Protein AF-A0AAT9J0W6-F1 (afdb_monomer)

Nearest PDB structures (foldseek):
  2m02-assembly1_A  TM=3.033E-01  e=2.982E+00  Rattus norvegicus

pLDDT: mean 83.41, std 13.96, range [40.72, 94.56]

Solvent-accessible surface area (backbone atoms only — not comparable to full-atom values): 5018 Å² total; per-residue (Å²): 135,86,53,72,64,51,72,52,34,34,30,28,40,73,92,36,95,65,72,33,57,30,41,65,37,86,92,43,83,69,34,32,35,41,84,89,35,54,18,31,51,59,53,43,56,60,46,92,88,52,92,57,77,54,64,72,43,76,46,53,75,66,60,33,48,77,71,72,44,76,81,66,76,72,72,78,75,78,81,83,127

Secondary structure (DSSP, 8-state):
------TT-EEEETTEEEEEEEEE-SS-TT-EEETTEEE-TTSSBSSTT--PPPEEEEEPHHHHHHTT---S---------

Mean predicted aligned error: 6.82 Å

Structure (mmCIF, N/CA/C/O backbone):
data_AF-A0AAT9J0W6-F1
#
_entry.id   AF-A0AAT9J0W6-F1
#
loop_
_atom_site.group_PDB
_atom_site.id
_atom_site.type_symbol
_atom_site.label_atom_id
_atom_site.label_alt_id
_atom_site.label_comp_id
_atom_site.label_asym_id
_atom_site.label_entity_id
_atom_site.label_seq_id
_atom_site.pdbx_PDB_ins_code
_atom_site.Cartn_x
_atom_site.Cartn_y
_atom_site.Cartn_z
_atom_site.occupancy
_atom_site.B_iso_or_equiv
_atom_site.auth_seq_id
_atom_site.auth_comp_id
_atom_site.auth_asym_id
_atom_site.auth_atom_id
_atom_site.pdbx_PDB_model_num
ATOM 1 N N . MET A 1 1 ? -16.654 -0.069 -7.541 1.00 53.34 1 MET A N 1
ATOM 2 C CA . MET A 1 1 ? -15.962 1.052 -6.869 1.00 53.34 1 MET A CA 1
ATOM 3 C C . MET A 1 1 ? -14.623 1.234 -7.557 1.00 53.34 1 MET A C 1
ATOM 5 O O . MET A 1 1 ? -13.950 0.233 -7.746 1.00 53.34 1 MET A O 1
ATOM 9 N N . SER A 1 2 ? -14.275 2.449 -7.985 1.00 72.44 2 SER A N 1
ATOM 10 C CA . SER A 1 2 ? -12.941 2.729 -8.536 1.00 72.44 2 SER A CA 1
ATOM 11 C C . SER A 1 2 ? -12.043 3.172 -7.388 1.00 72.44 2 SER A C 1
ATOM 13 O O . SER A 1 2 ? -12.395 4.112 -6.675 1.00 72.44 2 SER A O 1
ATOM 15 N N . ILE A 1 3 ? -10.931 2.479 -7.177 1.00 81.56 3 ILE A N 1
ATOM 16 C CA . ILE A 1 3 ? -9.884 2.887 -6.237 1.00 81.56 3 ILE A CA 1
ATOM 17 C C . ILE A 1 3 ? -9.014 3.915 -6.953 1.00 81.56 3 ILE A C 1
ATOM 19 O O . ILE A 1 3 ? -8.803 3.807 -8.156 1.00 81.56 3 ILE A O 1
ATOM 23 N N . ARG A 1 4 ? -8.555 4.941 -6.231 1.00 87.50 4 ARG A N 1
ATOM 24 C CA . ARG A 1 4 ? -7.544 5.863 -6.745 1.00 87.50 4 ARG A CA 1
ATOM 25 C C . ARG A 1 4 ? -6.483 6.101 -5.687 1.00 87.50 4 ARG A C 1
ATOM 27 O O . ARG A 1 4 ? -6.763 6.732 -4.668 1.00 87.50 4 ARG A O 1
ATOM 34 N N . LEU A 1 5 ? -5.295 5.553 -5.911 1.00 88.94 5 LEU A N 1
ATOM 35 C CA . LEU A 1 5 ? -4.187 5.644 -4.975 1.00 88.94 5 LEU A CA 1
ATOM 36 C C . LEU A 1 5 ? -3.598 7.054 -4.969 1.00 88.94 5 LEU A C 1
ATOM 38 O O . LEU A 1 5 ? -3.475 7.724 -5.998 1.00 88.94 5 LEU A O 1
ATOM 42 N N . TYR A 1 6 ? -3.231 7.498 -3.776 1.00 87.06 6 TYR A N 1
ATOM 43 C CA . TYR A 1 6 ? -2.496 8.728 -3.545 1.00 87.06 6 TYR A CA 1
ATOM 44 C C . TYR A 1 6 ? -1.482 8.495 -2.431 1.00 87.06 6 TYR A C 1
AT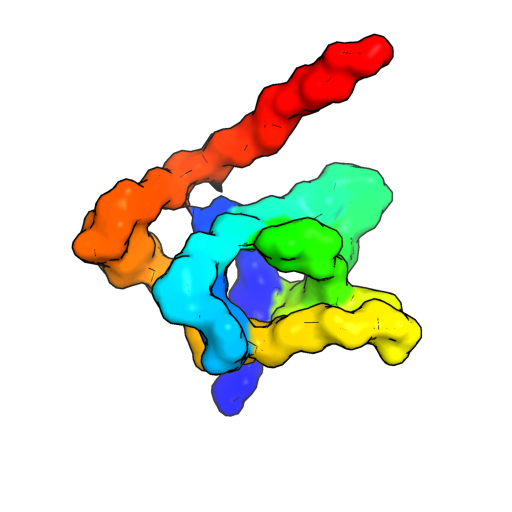OM 46 O O . TYR A 1 6 ? -1.596 7.559 -1.639 1.00 87.06 6 TYR A O 1
ATOM 54 N N . ASP A 1 7 ? -0.458 9.338 -2.414 1.00 83.31 7 ASP A N 1
ATOM 55 C CA . ASP A 1 7 ? 0.657 9.191 -1.491 1.00 83.31 7 ASP A CA 1
ATOM 56 C C . ASP A 1 7 ? 0.195 9.299 -0.032 1.00 83.31 7 ASP A C 1
ATOM 58 O O . ASP A 1 7 ? -0.697 10.089 0.288 1.00 83.31 7 ASP A O 1
ATOM 62 N N . SER A 1 8 ? 0.804 8.511 0.856 1.00 80.19 8 SER A N 1
ATOM 63 C CA . SER A 1 8 ? 0.457 8.425 2.285 1.00 80.19 8 SER A CA 1
ATOM 64 C C . SER A 1 8 ? -0.933 7.872 2.616 1.00 80.19 8 SER A C 1
ATOM 66 O O . SER A 1 8 ? -1.301 7.847 3.795 1.00 80.19 8 SER A O 1
ATOM 68 N N . ALA A 1 9 ? -1.715 7.429 1.627 1.00 88.19 9 ALA A N 1
ATOM 69 C CA . ALA A 1 9 ? -2.951 6.706 1.898 1.00 88.19 9 ALA A CA 1
ATOM 70 C C . ALA A 1 9 ? -2.654 5.402 2.653 1.00 88.19 9 ALA A C 1
ATOM 72 O O . ALA A 1 9 ? -1.573 4.833 2.531 1.00 88.19 9 ALA A O 1
ATOM 73 N N . TRP A 1 10 ? -3.632 4.905 3.402 1.00 92.75 10 TRP A N 1
ATOM 74 C CA . TRP A 1 10 ? -3.594 3.549 3.943 1.00 92.75 10 TRP A CA 1
ATOM 75 C C . TRP A 1 10 ? -4.629 2.705 3.221 1.00 92.75 10 TRP A C 1
ATOM 77 O O . TRP A 1 10 ? -5.728 3.186 2.940 1.00 92.75 10 TRP A O 1
ATOM 87 N N . VAL A 1 11 ? -4.298 1.456 2.922 1.00 93.56 11 VAL A N 1
ATOM 88 C CA . VAL A 1 11 ? -5.203 0.534 2.239 1.00 93.56 11 VAL A CA 1
ATOM 89 C C . VAL A 1 11 ? -5.290 -0.802 2.955 1.00 93.56 11 VAL A C 1
ATOM 91 O O . VAL A 1 11 ? -4.377 -1.191 3.676 1.00 93.56 11 VAL A O 1
ATOM 94 N N . LEU A 1 12 ? -6.398 -1.504 2.748 1.00 94.00 12 LEU A N 1
ATOM 95 C CA . LEU A 1 12 ? -6.581 -2.887 3.171 1.00 94.00 12 LEU A CA 1
ATOM 96 C C . LEU A 1 12 ? -6.565 -3.792 1.946 1.00 94.00 12 LEU A C 1
ATOM 98 O O . LEU A 1 12 ? -7.218 -3.492 0.938 1.00 94.00 12 LEU A O 1
ATOM 102 N N . PHE A 1 13 ? -5.842 -4.899 2.061 1.00 93.94 13 PHE A N 1
ATOM 103 C CA . PHE A 1 13 ? -5.889 -5.974 1.082 1.00 93.94 13 PHE A CA 1
ATOM 104 C C . PHE A 1 13 ? -7.024 -6.940 1.411 1.00 93.94 13 PHE A C 1
ATOM 106 O O . PHE A 1 13 ? -7.444 -7.040 2.561 1.00 93.94 13 PHE A O 1
ATOM 113 N N . 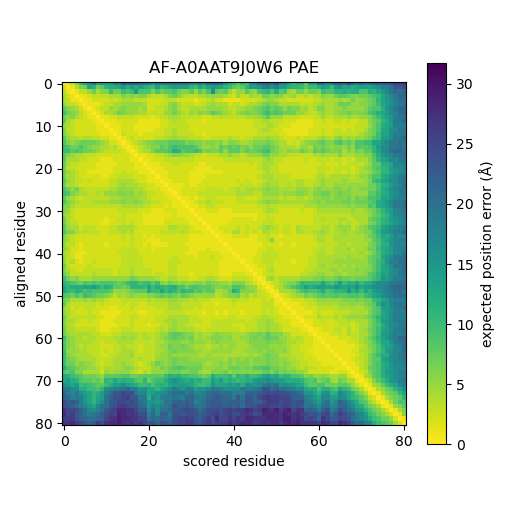ARG A 1 14 ? -7.511 -7.667 0.404 1.00 89.25 14 ARG A N 1
ATOM 114 C CA . ARG A 1 14 ? -8.561 -8.682 0.575 1.00 89.25 14 ARG A CA 1
ATOM 115 C C . ARG A 1 14 ? -8.205 -9.721 1.640 1.00 89.25 14 ARG A C 1
ATOM 117 O O . ARG A 1 14 ? -9.069 -10.090 2.425 1.00 89.25 14 ARG A O 1
ATOM 124 N N . ASP A 1 15 ? -6.944 -10.143 1.662 1.00 88.38 15 ASP A N 1
ATOM 125 C CA . ASP A 1 15 ? -6.465 -11.255 2.489 1.00 88.38 15 ASP A CA 1
ATOM 126 C C . ASP A 1 15 ? -5.644 -10.787 3.706 1.00 88.38 15 ASP A C 1
ATOM 128 O O . ASP A 1 15 ? -4.955 -11.585 4.339 1.00 88.38 15 ASP A O 1
ATOM 132 N N . SER A 1 16 ? -5.679 -9.488 4.034 1.00 86.19 16 SER A N 1
ATOM 133 C CA . SER A 1 16 ? -4.966 -8.921 5.185 1.00 86.19 16 SER A CA 1
ATOM 134 C C . SER A 1 16 ? -5.813 -7.884 5.910 1.00 86.19 16 SER A C 1
ATOM 136 O O . SER A 1 16 ? -6.131 -6.829 5.360 1.00 86.19 16 SER A O 1
ATOM 138 N N . ASP A 1 17 ? -6.066 -8.135 7.193 1.00 81.56 17 ASP A N 1
ATOM 139 C CA . ASP A 1 17 ? -6.723 -7.180 8.091 1.00 81.56 17 ASP A CA 1
ATOM 140 C C . ASP A 1 17 ? -5.794 -6.048 8.544 1.00 81.56 17 ASP A C 1
ATOM 142 O O . ASP A 1 17 ? -6.237 -5.093 9.183 1.00 81.56 17 ASP A O 1
ATOM 146 N N . GLN A 1 18 ? -4.497 -6.137 8.231 1.00 89.75 18 GLN A N 1
ATOM 147 C CA . GLN A 1 18 ? -3.517 -5.140 8.632 1.00 89.75 18 GLN A CA 1
ATOM 148 C C . GLN A 1 18 ? -3.360 -4.075 7.533 1.00 89.75 18 GLN A C 1
ATOM 150 O O . GLN A 1 18 ? -2.877 -4.405 6.441 1.00 89.75 18 GLN A O 1
ATOM 155 N N . PRO A 1 19 ? -3.731 -2.805 7.800 1.00 92.69 19 PRO A N 1
ATOM 156 C CA . PRO A 1 19 ? -3.592 -1.726 6.833 1.00 92.69 19 PRO A CA 1
ATOM 157 C C . PRO A 1 19 ? -2.145 -1.551 6.380 1.00 92.69 19 PRO A C 1
ATOM 159 O O . PRO A 1 19 ? -1.223 -1.648 7.186 1.00 92.69 19 PRO A O 1
ATOM 162 N N . GLN A 1 20 ? -1.955 -1.247 5.100 1.00 93.12 20 GLN A N 1
ATOM 163 C CA . GLN A 1 20 ? -0.654 -0.992 4.489 1.00 93.12 20 GLN A CA 1
ATOM 164 C C . GLN A 1 20 ? -0.592 0.437 3.966 1.00 93.12 20 GLN A C 1
ATOM 166 O O . GLN A 1 20 ? -1.543 0.922 3.347 1.00 93.12 20 GLN A O 1
ATOM 171 N N . GLN A 1 21 ? 0.523 1.118 4.216 1.00 91.81 21 GLN A N 1
ATOM 172 C CA . GLN A 1 21 ? 0.713 2.477 3.732 1.00 91.81 21 GLN A CA 1
ATOM 173 C C . GLN A 1 21 ? 1.122 2.460 2.258 1.00 91.81 21 GLN A C 1
ATOM 175 O O . GLN A 1 21 ? 1.949 1.654 1.831 1.00 91.81 21 GLN A O 1
ATOM 180 N N . VAL A 1 22 ? 0.537 3.375 1.496 1.00 91.62 22 VAL A N 1
ATOM 181 C CA . VAL A 1 22 ? 0.873 3.646 0.106 1.00 91.62 22 VAL A CA 1
ATOM 182 C C .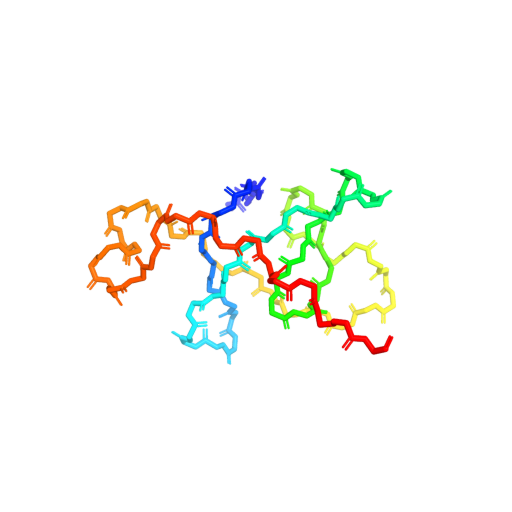 VAL A 1 22 ? 2.044 4.616 0.071 1.00 91.62 22 VAL A C 1
ATOM 184 O O . VAL A 1 22 ? 1.976 5.702 0.654 1.00 91.62 22 VAL A O 1
ATOM 187 N N . SER A 1 23 ? 3.086 4.254 -0.666 1.00 91.56 23 SER A N 1
ATOM 188 C CA . SER A 1 23 ? 4.183 5.151 -1.007 1.00 91.56 23 SER A CA 1
ATOM 189 C C . SER A 1 23 ? 4.284 5.311 -2.516 1.00 91.56 23 SER A C 1
ATOM 191 O O . SER A 1 23 ? 4.144 4.360 -3.289 1.00 91.56 23 SER A O 1
ATOM 193 N N . LYS A 1 24 ? 4.511 6.539 -2.976 1.00 90.75 24 LYS A N 1
ATOM 194 C CA . LYS A 1 24 ? 4.775 6.771 -4.396 1.00 90.75 24 LYS A CA 1
ATOM 195 C C . LYS A 1 24 ? 6.208 6.366 -4.746 1.00 90.75 24 LYS A C 1
ATOM 197 O O . LYS A 1 24 ? 7.156 6.796 -4.085 1.00 90.75 24 LYS A O 1
ATOM 202 N N . ASN A 1 25 ? 6.391 5.587 -5.813 1.00 90.06 25 ASN A N 1
ATOM 203 C CA . ASN A 1 25 ? 7.735 5.240 -6.259 1.00 90.06 25 ASN A CA 1
ATOM 204 C C . ASN A 1 25 ? 8.434 6.481 -6.852 1.00 90.06 25 ASN 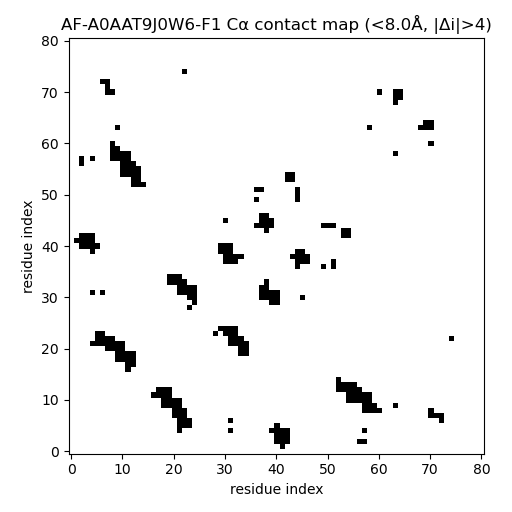A C 1
ATOM 206 O O . ASN A 1 25 ? 7.905 7.155 -7.738 1.00 90.06 25 ASN A O 1
ATOM 210 N N . ARG A 1 26 ? 9.639 6.793 -6.357 1.00 87.19 26 ARG A N 1
ATOM 211 C CA . ARG A 1 26 ? 10.410 7.973 -6.794 1.00 87.19 26 ARG A CA 1
ATOM 212 C C . ARG A 1 26 ? 11.033 7.818 -8.183 1.00 87.19 26 ARG A C 1
ATOM 214 O O . ARG A 1 26 ? 11.177 8.812 -8.884 1.00 87.19 26 ARG A O 1
ATOM 221 N N . ALA A 1 27 ? 11.402 6.599 -8.570 1.00 89.06 27 ALA A N 1
ATOM 222 C CA . ALA A 1 27 ? 12.003 6.302 -9.870 1.00 89.06 27 ALA A CA 1
ATOM 223 C C . ALA A 1 27 ? 10.952 6.203 -10.990 1.00 89.06 27 ALA A C 1
ATOM 225 O O . ALA A 1 27 ? 11.242 6.533 -12.136 1.00 89.06 27 ALA A O 1
ATOM 226 N N . ASN A 1 28 ? 9.726 5.786 -10.659 1.00 91.06 28 ASN A N 1
ATOM 227 C CA . ASN A 1 28 ? 8.604 5.696 -11.586 1.00 91.06 28 ASN A CA 1
ATOM 228 C C . ASN A 1 28 ? 7.335 6.332 -10.980 1.00 91.06 28 ASN A C 1
ATOM 230 O O . ASN A 1 28 ? 6.599 5.663 -10.253 1.00 91.06 28 ASN A O 1
ATOM 234 N N . PRO A 1 29 ? 7.019 7.595 -11.324 1.00 87.06 29 PRO A N 1
ATOM 235 C CA . PRO A 1 29 ? 5.870 8.314 -10.770 1.00 87.06 29 PRO A CA 1
ATOM 236 C C . PRO A 1 29 ? 4.490 7.734 -11.111 1.00 87.06 29 PRO A C 1
ATOM 238 O O . PRO A 1 29 ? 3.502 8.185 -10.526 1.00 87.06 29 PRO A O 1
ATOM 241 N N . ALA A 1 30 ? 4.398 6.801 -12.063 1.00 90.56 30 ALA A N 1
ATOM 242 C CA . ALA A 1 30 ? 3.156 6.102 -12.395 1.00 90.56 30 ALA A CA 1
ATOM 243 C C . ALA A 1 30 ? 2.883 4.900 -11.473 1.00 90.56 30 ALA A C 1
ATOM 245 O O . ALA A 1 30 ? 1.797 4.327 -11.531 1.00 90.56 30 ALA A O 1
ATOM 246 N N . MET A 1 31 ? 3.855 4.529 -10.637 1.00 93.81 31 MET A N 1
ATOM 247 C CA . MET A 1 31 ? 3.818 3.337 -9.805 1.00 93.81 31 MET A CA 1
ATOM 248 C C . MET A 1 31 ? 3.720 3.701 -8.322 1.00 93.81 31 MET A C 1
ATOM 250 O O . MET A 1 31 ? 4.451 4.553 -7.806 1.00 93.81 31 MET A O 1
ATOM 254 N N . PHE A 1 32 ? 2.833 3.004 -7.627 1.00 94.50 32 PHE A N 1
ATOM 255 C CA . PHE A 1 32 ? 2.665 3.055 -6.184 1.00 94.50 32 PHE A CA 1
ATOM 256 C C . PHE A 1 32 ? 3.149 1.747 -5.570 1.00 94.50 32 PHE A C 1
ATOM 258 O O . PHE A 1 32 ? 2.980 0.678 -6.151 1.00 94.50 32 PHE A O 1
ATOM 265 N N . GLN A 1 33 ? 3.759 1.838 -4.397 1.00 94.06 33 GLN A N 1
ATOM 266 C CA . GLN A 1 33 ? 4.208 0.703 -3.609 1.00 94.06 33 GLN A CA 1
ATOM 267 C C . GLN A 1 33 ? 3.317 0.552 -2.384 1.00 94.06 33 GLN A C 1
ATOM 269 O O . GLN A 1 33 ? 3.037 1.527 -1.685 1.00 94.06 33 GLN A O 1
ATOM 274 N N . VAL A 1 34 ? 2.869 -0.675 -2.128 1.00 92.62 34 VAL A N 1
ATOM 275 C CA . VAL A 1 34 ? 2.027 -1.006 -0.975 1.00 92.62 34 VAL A CA 1
ATOM 276 C C . VAL A 1 34 ? 2.422 -2.383 -0.463 1.00 92.62 34 VAL A C 1
ATOM 278 O O . VAL A 1 34 ? 2.279 -3.370 -1.181 1.00 92.62 34 VAL A O 1
ATOM 281 N N . GLY A 1 3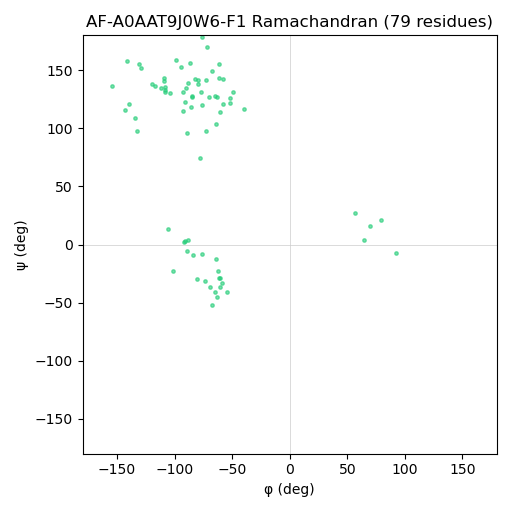5 ? 2.934 -2.466 0.766 1.00 89.31 35 GLY A N 1
ATOM 282 C CA . GLY A 1 35 ? 3.304 -3.751 1.378 1.00 89.31 35 GLY A CA 1
ATOM 283 C C . GLY A 1 35 ? 4.313 -4.579 0.564 1.00 89.31 35 GLY A C 1
ATOM 284 O O . GLY A 1 35 ? 4.289 -5.800 0.641 1.00 89.31 35 GLY A O 1
ATOM 285 N N . GLY A 1 36 ? 5.160 -3.929 -0.245 1.00 89.62 36 GLY A N 1
ATOM 286 C CA . GLY A 1 36 ? 6.138 -4.584 -1.127 1.00 89.62 36 GLY A CA 1
ATOM 287 C C . GLY A 1 36 ? 5.657 -4.876 -2.554 1.00 89.62 36 GLY A 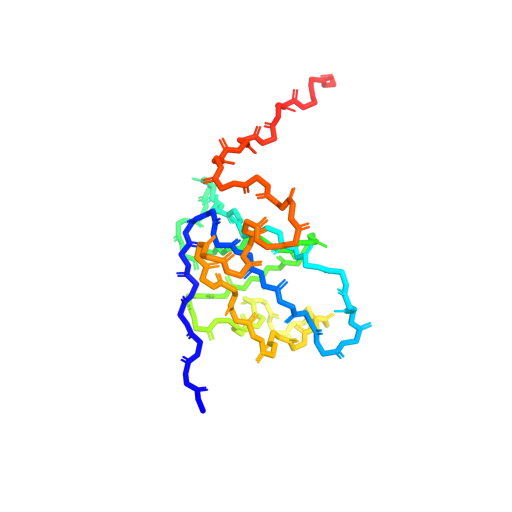C 1
ATOM 288 O O . GLY A 1 36 ? 6.481 -5.247 -3.384 1.00 89.62 36 GLY A O 1
ATOM 289 N N . TYR A 1 37 ? 4.375 -4.657 -2.852 1.00 93.56 37 TYR A N 1
ATOM 290 C CA . TYR A 1 37 ? 3.793 -4.862 -4.181 1.00 93.56 37 TYR A CA 1
ATOM 291 C C . TYR A 1 37 ? 3.671 -3.559 -4.972 1.00 93.56 37 TYR A C 1
ATOM 293 O O . TYR A 1 37 ? 3.605 -2.473 -4.379 1.00 93.56 37 TYR A O 1
ATOM 301 N N . HIS A 1 38 ? 3.581 -3.668 -6.297 1.00 94.56 38 HIS A N 1
ATOM 302 C CA . HIS A 1 38 ? 3.470 -2.523 -7.201 1.00 94.56 38 HIS A CA 1
ATOM 303 C C . HIS A 1 38 ? 2.080 -2.385 -7.815 1.00 94.56 38 HIS A C 1
ATOM 305 O O . HIS A 1 38 ? 1.553 -3.322 -8.416 1.00 94.56 38 HIS A O 1
ATOM 311 N N . TYR A 1 39 ? 1.530 -1.174 -7.748 1.00 94.25 39 TYR A N 1
ATOM 312 C CA . TYR A 1 39 ? 0.219 -0.848 -8.294 1.00 94.25 39 TYR A CA 1
ATOM 313 C C . TYR A 1 39 ? 0.255 0.387 -9.189 1.00 94.25 39 TYR A C 1
ATOM 315 O O . TYR A 1 39 ? 1.079 1.288 -9.007 1.00 94.25 39 TYR A O 1
ATOM 323 N N . ASP A 1 40 ? -0.666 0.443 -10.145 1.00 93.75 40 ASP A N 1
ATOM 324 C CA . ASP A 1 40 ? -0.996 1.678 -10.846 1.00 93.75 40 ASP A CA 1
ATOM 325 C C . ASP A 1 40 ? -1.863 2.609 -9.974 1.00 93.75 40 ASP A C 1
ATOM 327 O O . ASP A 1 40 ? -2.227 2.304 -8.834 1.00 93.75 40 ASP A O 1
ATOM 331 N N . ILE A 1 41 ? -2.199 3.782 -10.512 1.00 92.69 41 ILE A N 1
ATOM 332 C CA . ILE A 1 41 ? -3.040 4.762 -9.816 1.00 92.69 41 ILE A CA 1
ATOM 333 C C . ILE A 1 41 ? -4.454 4.244 -9.518 1.00 92.69 41 ILE A C 1
ATOM 335 O O . ILE A 1 41 ? -5.087 4.751 -8.595 1.00 92.69 41 ILE A O 1
ATOM 339 N N . ASP A 1 42 ? -4.941 3.247 -10.253 1.00 92.00 42 ASP A N 1
ATOM 340 C CA . ASP A 1 42 ? -6.279 2.678 -10.096 1.00 92.00 42 ASP A CA 1
ATOM 341 C C . ASP A 1 42 ? -6.296 1.482 -9.120 1.00 92.00 42 ASP A C 1
ATOM 343 O O . ASP A 1 42 ? -7.350 0.885 -8.878 1.00 92.00 42 ASP A O 1
ATOM 347 N N . GLY A 1 43 ? -5.146 1.147 -8.521 1.00 91.31 43 GLY A N 1
ATOM 348 C CA . GLY A 1 43 ? -5.002 0.060 -7.553 1.00 91.31 43 GLY A CA 1
ATOM 349 C C . GLY A 1 43 ? -4.913 -1.327 -8.186 1.00 91.31 43 GLY A C 1
ATOM 350 O O . GLY A 1 43 ? -5.193 -2.315 -7.508 1.00 91.31 43 GLY A O 1
ATOM 351 N N . LYS A 1 44 ? -4.545 -1.418 -9.469 1.00 91.94 44 LYS A N 1
ATOM 352 C CA . LYS A 1 44 ? -4.300 -2.694 -10.157 1.00 91.94 44 LYS A CA 1
ATOM 353 C C . LYS A 1 44 ? -2.817 -3.052 -10.122 1.00 91.94 44 LYS A C 1
ATOM 355 O O . LYS A 1 44 ? -2.002 -2.130 -10.090 1.00 91.94 44 LYS A O 1
ATOM 360 N N . PRO A 1 45 ? -2.454 -4.348 -10.174 1.00 93.12 45 PRO A N 1
ATOM 361 C CA . PRO A 1 45 ? -1.058 -4.759 -10.280 1.00 93.12 45 PRO A CA 1
ATOM 362 C C . PRO A 1 45 ? -0.370 -4.040 -11.443 1.00 93.12 45 PRO A C 1
ATOM 364 O O . PRO A 1 45 ? -0.862 -4.065 -12.573 1.00 93.12 45 PRO A O 1
ATOM 367 N N . PHE A 1 46 ? 0.754 -3.379 -11.164 1.00 92.69 46 PHE A N 1
ATOM 368 C CA . PHE A 1 46 ? 1.475 -2.605 -12.177 1.00 92.69 46 PHE A CA 1
ATOM 369 C C . PHE A 1 46 ? 2.119 -3.526 -13.222 1.00 92.69 46 PHE A C 1
ATOM 371 O O . PHE A 1 46 ? 2.148 -3.213 -14.413 1.00 92.69 46 PHE A O 1
ATOM 378 N N . PHE A 1 47 ? 2.609 -4.689 -12.783 1.00 89.44 47 PHE A N 1
ATOM 379 C CA . PHE A 1 47 ? 3.161 -5.720 -13.653 1.00 89.44 47 PHE A CA 1
ATOM 380 C C . PHE A 1 47 ? 2.165 -6.870 -13.817 1.00 89.44 47 PHE A C 1
ATOM 382 O O . PHE A 1 47 ? 1.695 -7.441 -12.841 1.00 89.44 47 PHE A O 1
ATOM 389 N N . VAL A 1 48 ? 1.907 -7.274 -15.065 1.00 79.81 48 VAL A N 1
ATOM 390 C CA . VAL A 1 48 ? 0.958 -8.358 -15.399 1.00 79.81 48 VAL A CA 1
ATOM 391 C C . VAL A 1 48 ? 1.355 -9.707 -14.780 1.00 79.81 48 VAL A C 1
ATOM 393 O O . VAL A 1 48 ? 0.495 -10.536 -14.506 1.00 79.81 48 VAL A O 1
ATOM 396 N N . ALA A 1 49 ? 2.652 -9.933 -14.557 1.00 80.88 49 ALA A N 1
ATOM 397 C CA . ALA A 1 49 ? 3.174 -11.165 -13.965 1.00 80.88 49 ALA A CA 1
ATOM 398 C C . ALA A 1 49 ? 3.248 -11.135 -12.426 1.00 80.88 49 ALA A C 1
ATOM 400 O O . ALA A 1 49 ? 3.596 -12.146 -11.819 1.00 80.88 49 ALA A O 1
ATOM 401 N N . GLU A 1 50 ? 2.963 -9.997 -11.786 1.00 80.69 50 GLU A N 1
ATOM 402 C CA . GLU A 1 50 ? 3.004 -9.878 -10.329 1.00 80.69 50 GLU A CA 1
ATOM 403 C C . GLU A 1 50 ? 1.667 -10.331 -9.735 1.00 80.69 50 GLU A C 1
ATOM 405 O O . GLU A 1 50 ? 0.617 -9.743 -9.995 1.00 80.69 50 GLU A O 1
ATOM 410 N N . ALA A 1 51 ? 1.702 -11.381 -8.912 1.00 86.19 51 ALA A N 1
ATOM 411 C CA . ALA A 1 51 ? 0.556 -11.803 -8.115 1.00 86.19 51 ALA A CA 1
ATOM 412 C C . ALA A 1 51 ? 0.411 -10.874 -6.898 1.00 86.19 51 ALA A C 1
ATOM 414 O O . ALA A 1 51 ? 0.780 -11.232 -5.780 1.00 86.19 51 ALA A O 1
ATOM 415 N N . ALA A 1 52 ? -0.067 -9.654 -7.139 1.00 90.62 52 ALA A N 1
ATOM 416 C CA . ALA A 1 52 ? -0.335 -8.676 -6.094 1.00 90.62 52 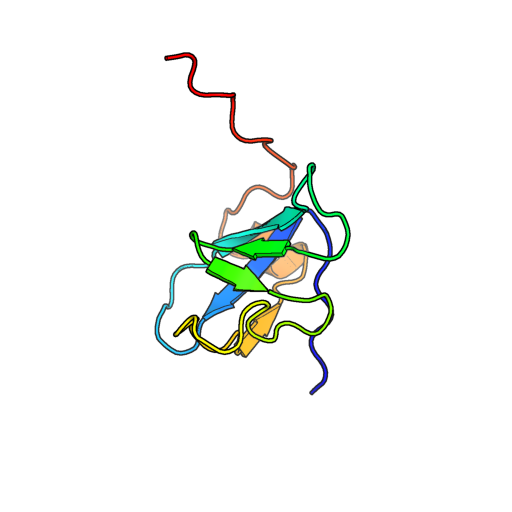ALA A CA 1
ATOM 417 C C . ALA A 1 52 ? -1.774 -8.831 -5.554 1.00 90.62 52 ALA A C 1
ATOM 419 O O . ALA A 1 52 ? -2.696 -9.063 -6.343 1.00 90.62 52 ALA A O 1
ATOM 420 N N . PRO A 1 53 ? -1.989 -8.732 -4.230 1.00 92.31 53 PRO A N 1
ATOM 421 C CA . PRO A 1 53 ? -3.308 -8.889 -3.627 1.00 92.31 53 PRO A CA 1
ATOM 422 C C . PRO A 1 53 ? -4.271 -7.754 -4.001 1.00 92.31 53 PRO A C 1
ATOM 424 O O . PRO A 1 53 ? -3.886 -6.598 -4.163 1.00 92.31 53 PRO A O 1
ATOM 427 N N . ASP A 1 54 ? -5.564 -8.070 -4.068 1.00 92.44 54 ASP A N 1
ATOM 428 C CA . ASP A 1 54 ? -6.598 -7.069 -4.331 1.00 92.44 54 ASP A CA 1
ATOM 429 C C . ASP A 1 54 ? -6.640 -6.024 -3.212 1.00 92.44 54 ASP A C 1
ATOM 431 O O . ASP A 1 54 ? -6.847 -6.353 -2.039 1.00 92.44 54 ASP A O 1
ATOM 435 N N . ILE A 1 55 ? -6.564 -4.746 -3.579 1.00 93.50 55 ILE A N 1
ATOM 436 C CA . ILE A 1 55 ? -6.915 -3.659 -2.670 1.00 93.50 55 ILE A CA 1
ATOM 437 C C . ILE A 1 55 ? -8.439 -3.589 -2.584 1.00 93.50 55 ILE A C 1
ATOM 439 O O . ILE A 1 55 ? -9.119 -3.356 -3.582 1.00 93.50 55 ILE A O 1
ATOM 443 N N . VAL A 1 56 ? -8.993 -3.762 -1.385 1.00 92.88 56 VAL A N 1
ATOM 444 C CA . VAL A 1 56 ? -10.453 -3.756 -1.177 1.00 92.88 56 VAL A CA 1
ATOM 445 C C . VAL A 1 56 ? -10.963 -2.443 -0.603 1.00 92.88 56 VAL A C 1
ATOM 447 O O . VAL A 1 56 ? -12.140 -2.113 -0.756 1.00 92.88 56 VAL A O 1
ATOM 450 N N . ARG A 1 57 ? -10.095 -1.670 0.060 1.00 91.56 57 ARG A N 1
ATOM 451 C CA . ARG A 1 57 ? -10.491 -0.420 0.712 1.00 91.56 57 ARG A CA 1
ATOM 452 C C . ARG A 1 57 ? -9.323 0.547 0.840 1.00 91.56 57 ARG A C 1
ATOM 454 O O . ARG A 1 57 ? -8.253 0.158 1.290 1.00 91.56 57 ARG A O 1
ATOM 461 N N . ILE A 1 58 ? -9.576 1.822 0.543 1.00 91.94 58 ILE A N 1
ATOM 462 C CA . ILE A 1 58 ? -8.732 2.941 0.981 1.00 91.94 58 ILE A CA 1
ATOM 463 C C . ILE A 1 58 ? -9.295 3.471 2.302 1.00 91.94 58 ILE A C 1
ATOM 465 O O . ILE A 1 58 ? -10.499 3.720 2.426 1.00 91.94 58 ILE A O 1
ATOM 469 N N . LEU A 1 59 ? -8.431 3.649 3.293 1.00 89.94 59 LEU A N 1
ATOM 470 C CA . LEU A 1 59 ? -8.755 4.312 4.545 1.00 89.94 59 LEU A CA 1
ATOM 471 C C . LEU A 1 59 ? -8.594 5.822 4.373 1.00 89.94 59 LEU A C 1
ATOM 473 O O . LEU A 1 59 ? -7.549 6.317 3.952 1.00 89.94 59 LEU A O 1
ATOM 477 N N . ASN A 1 60 ? -9.640 6.565 4.728 1.00 83.38 60 ASN A N 1
ATOM 478 C CA . ASN A 1 60 ? -9.529 8.011 4.870 1.00 83.38 60 ASN A CA 1
ATOM 479 C C . ASN A 1 60 ? -8.714 8.358 6.133 1.00 83.38 60 ASN A C 1
ATOM 481 O O . ASN A 1 60 ? -8.439 7.503 6.977 1.00 83.38 60 ASN A O 1
ATOM 485 N N . MET A 1 61 ? -8.344 9.631 6.283 1.00 81.00 61 MET A N 1
ATOM 486 C CA . MET A 1 61 ? -7.529 10.078 7.420 1.00 81.00 61 MET A CA 1
ATOM 487 C C . MET A 1 61 ? -8.177 9.793 8.779 1.00 81.00 61 MET A C 1
ATOM 489 O O . MET A 1 61 ? -7.460 9.532 9.739 1.00 81.00 61 MET A O 1
ATOM 493 N N . GLN A 1 62 ? -9.510 9.850 8.868 1.00 82.31 62 GLN A N 1
ATOM 494 C CA . GLN A 1 62 ? -10.221 9.577 10.115 1.00 82.31 62 GLN A CA 1
ATOM 495 C C . GLN A 1 62 ? -10.089 8.102 10.499 1.00 82.31 62 GLN A C 1
ATOM 497 O O . GLN A 1 62 ? -9.596 7.804 11.577 1.00 82.31 62 GLN A O 1
ATOM 502 N N . ALA A 1 63 ? -10.407 7.188 9.580 1.00 85.62 63 ALA A N 1
ATOM 503 C CA . ALA A 1 63 ? -10.287 5.751 9.801 1.00 85.62 63 ALA A CA 1
ATOM 504 C C . ALA A 1 63 ? -8.839 5.331 10.096 1.00 85.62 63 ALA A C 1
ATOM 506 O O . ALA A 1 63 ? -8.609 4.459 10.926 1.00 85.62 63 ALA A O 1
ATOM 507 N N . ALA A 1 64 ? -7.853 5.965 9.451 1.00 85.50 64 ALA A N 1
ATOM 508 C CA . ALA A 1 64 ? -6.448 5.728 9.762 1.00 85.50 64 ALA A CA 1
ATOM 509 C C . ALA A 1 64 ? -6.106 6.138 11.207 1.00 85.50 64 ALA A C 1
ATOM 511 O O . ALA A 1 64 ? -5.477 5.367 11.928 1.00 85.50 64 ALA A O 1
ATOM 512 N N . ARG A 1 65 ? -6.573 7.310 11.660 1.00 84.06 65 ARG A N 1
ATOM 513 C CA . ARG A 1 65 ? -6.387 7.775 13.047 1.00 84.06 65 ARG A CA 1
ATOM 514 C C . ARG A 1 65 ? -7.102 6.892 14.064 1.00 84.06 65 ARG A C 1
ATOM 516 O O . ARG A 1 65 ? -6.515 6.605 15.102 1.00 84.06 65 ARG A O 1
ATOM 523 N N . ASP A 1 66 ? -8.318 6.442 13.760 1.00 87.75 66 ASP A N 1
ATOM 524 C CA . ASP A 1 66 ? -9.095 5.549 14.631 1.00 87.75 66 ASP A CA 1
ATOM 525 C C . ASP A 1 66 ? -8.376 4.203 14.847 1.00 87.75 66 ASP A C 1
ATOM 527 O O . ASP A 1 66 ? -8.504 3.588 15.902 1.00 87.75 66 ASP A O 1
ATOM 531 N N . LEU A 1 67 ? -7.568 3.774 13.871 1.00 85.94 67 LEU A N 1
ATOM 532 C CA . LEU A 1 67 ? -6.705 2.590 13.949 1.00 85.94 67 LEU A CA 1
ATOM 533 C C . LEU A 1 67 ? -5.313 2.880 14.544 1.00 85.94 67 LEU A C 1
ATOM 535 O O . LEU A 1 67 ? -4.459 1.997 14.564 1.00 85.94 67 LEU A O 1
ATOM 539 N N . GLY A 1 68 ? -5.055 4.108 15.001 1.00 85.94 68 GLY A N 1
ATOM 540 C CA . GLY A 1 68 ? -3.754 4.523 15.534 1.00 85.94 68 GLY A CA 1
ATOM 541 C C . GLY A 1 68 ? -2.643 4.632 14.483 1.00 85.94 68 GLY A C 1
ATOM 542 O O . GLY A 1 68 ? -1.466 4.670 14.838 1.00 85.94 68 GLY A O 1
ATOM 543 N N . LEU A 1 69 ? -2.987 4.678 13.192 1.00 84.81 69 LEU A N 1
ATOM 544 C CA . LEU A 1 69 ? -2.018 4.754 12.101 1.00 84.81 69 LEU A CA 1
ATOM 545 C C . LEU A 1 69 ? -1.502 6.182 11.923 1.00 84.81 69 LEU A C 1
ATOM 547 O O . LEU A 1 69 ? -2.253 7.161 11.985 1.00 84.81 69 LEU A O 1
ATOM 551 N N . SER A 1 70 ? -0.207 6.302 11.633 1.00 77.31 70 SER A N 1
ATOM 552 C CA . SER A 1 70 ? 0.388 7.593 11.299 1.00 77.31 70 SER A CA 1
ATOM 553 C C . SER A 1 70 ? -0.198 8.124 9.992 1.00 77.31 70 SER A C 1
ATOM 555 O O . SER A 1 70 ? -0.163 7.461 8.957 1.00 77.31 70 SER A O 1
ATOM 557 N N . THR A 1 71 ? -0.687 9.362 10.021 1.00 69.69 71 THR A N 1
ATOM 558 C CA . THR A 1 71 ? -1.084 10.097 8.811 1.00 69.69 71 THR A CA 1
ATOM 559 C C . THR A 1 71 ? 0.064 10.922 8.229 1.00 69.69 71 THR A C 1
ATOM 561 O O . THR A 1 71 ? -0.153 11.679 7.287 1.00 69.69 71 THR A O 1
ATOM 564 N N . GLN A 1 72 ? 1.263 10.848 8.817 1.00 68.31 72 GLN A N 1
ATOM 565 C CA . GLN A 1 72 ? 2.460 11.496 8.288 1.00 68.31 72 GLN A CA 1
ATOM 566 C C . GLN A 1 72 ? 3.182 10.533 7.343 1.00 68.31 72 GLN A C 1
ATOM 568 O O . GLN A 1 72 ? 3.367 9.359 7.671 1.00 68.31 72 GLN A O 1
ATOM 573 N N . TYR A 1 73 ? 3.607 11.040 6.186 1.00 57.09 73 TYR A N 1
ATOM 574 C CA . TYR A 1 73 ? 4.502 10.320 5.288 1.00 57.09 73 TYR A CA 1
ATOM 575 C C . TYR A 1 73 ? 5.850 10.109 5.983 1.00 57.09 73 TYR A C 1
ATOM 577 O O . TYR A 1 73 ? 6.651 11.038 6.093 1.00 57.09 73 TYR A O 1
ATOM 585 N N . ALA A 1 74 ? 6.119 8.897 6.461 1.00 54.75 74 ALA A N 1
ATOM 586 C CA . ALA A 1 74 ? 7.477 8.500 6.787 1.00 54.75 74 ALA A CA 1
ATOM 587 C C . ALA A 1 74 ? 8.067 7.895 5.514 1.00 54.75 74 ALA A C 1
ATOM 589 O O . ALA A 1 74 ? 7.846 6.724 5.220 1.00 54.75 74 ALA A O 1
ATOM 590 N N . ALA A 1 75 ? 8.796 8.700 4.733 1.00 49.41 75 ALA A N 1
ATOM 591 C CA . ALA A 1 75 ? 9.673 8.138 3.711 1.00 49.41 75 ALA A CA 1
ATOM 592 C C . ALA A 1 75 ? 10.511 7.034 4.384 1.00 49.41 75 ALA A C 1
ATOM 594 O O . ALA A 1 75 ? 11.052 7.303 5.467 1.00 49.41 75 ALA A O 1
ATOM 595 N N . PRO A 1 76 ? 10.618 5.819 3.810 1.00 47.56 76 PRO A N 1
ATOM 596 C CA . PRO A 1 76 ? 11.538 4.823 4.334 1.00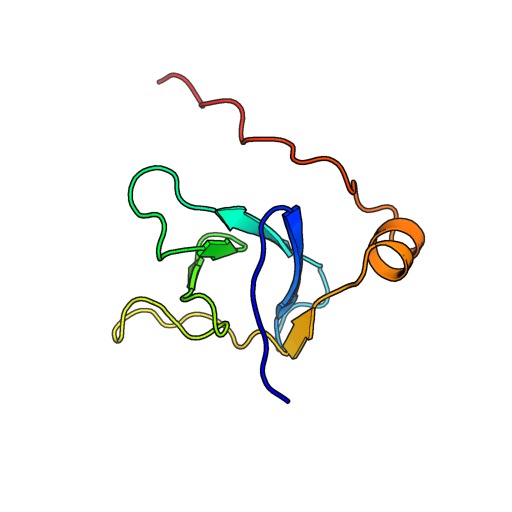 47.56 76 PRO A CA 1
ATOM 597 C C . PRO A 1 76 ? 12.900 5.501 4.447 1.00 47.56 76 PRO A C 1
ATOM 599 O O . PRO A 1 76 ? 13.386 6.070 3.469 1.00 47.56 76 PRO A O 1
ATOM 602 N N . LYS A 1 77 ? 13.470 5.542 5.656 1.00 43.41 77 LYS A N 1
ATOM 603 C CA . LYS A 1 77 ? 14.857 5.974 5.809 1.00 43.41 77 LYS A CA 1
ATOM 604 C C . LYS A 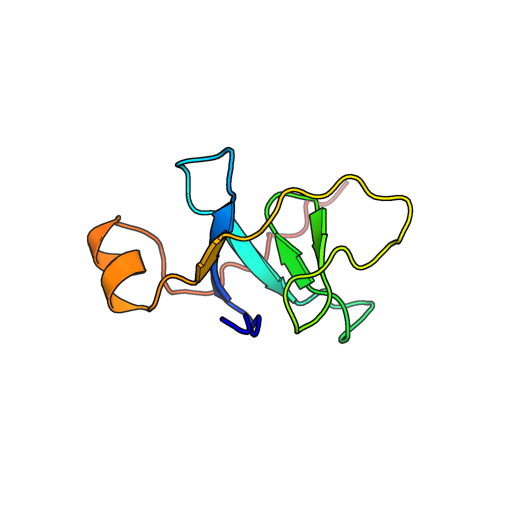1 77 ? 15.664 4.975 4.998 1.00 43.41 77 LYS A C 1
ATOM 606 O O . LYS A 1 77 ? 15.615 3.790 5.321 1.00 43.41 77 LYS A O 1
ATOM 611 N N . ASP A 1 78 ? 16.294 5.449 3.926 1.00 48.88 78 ASP A N 1
ATOM 612 C CA . ASP A 1 78 ? 17.190 4.661 3.092 1.00 48.88 78 ASP A CA 1
ATOM 613 C C . ASP A 1 78 ? 18.042 3.767 3.999 1.00 48.88 78 ASP A C 1
ATOM 615 O O . ASP A 1 78 ? 18.775 4.257 4.863 1.00 48.88 78 ASP A O 1
ATOM 619 N N . ILE A 1 79 ? 17.886 2.450 3.861 1.00 49.78 79 ILE A N 1
ATOM 620 C CA . ILE A 1 79 ? 18.793 1.508 4.505 1.00 49.78 79 ILE A CA 1
ATOM 621 C C . ILE A 1 79 ? 20.080 1.623 3.694 1.00 49.78 79 ILE A C 1
ATOM 623 O O . ILE A 1 79 ? 20.182 1.074 2.600 1.00 49.78 79 ILE A O 1
ATOM 627 N N . HIS A 1 80 ? 21.024 2.422 4.191 1.00 40.72 80 HIS A N 1
ATOM 628 C CA . HIS A 1 80 ? 22.392 2.413 3.694 1.00 40.72 80 HIS A CA 1
ATOM 629 C C . HIS A 1 80 ? 22.957 0.998 3.856 1.00 40.72 80 HIS A C 1
ATOM 631 O O . HIS A 1 80 ? 23.004 0.477 4.973 1.00 40.72 80 HIS A O 1
ATOM 637 N N . ILE A 1 81 ? 23.355 0.402 2.732 1.00 48.69 81 ILE A N 1
ATOM 638 C CA . ILE A 1 81 ? 24.236 -0.767 2.657 1.00 48.69 81 ILE A CA 1
ATOM 639 C C . ILE A 1 81 ? 25.593 -0.288 2.161 1.00 48.69 81 ILE A C 1
ATOM 641 O O . ILE A 1 81 ? 25.591 0.539 1.218 1.00 48.69 81 ILE A O 1
#

Foldseek 3Di:
DFAFDDAQWWFDFPPDPDIWGWHQDPVDNQWIDTPRFIDGRRQHGPDPPDPDTGTPDIDDPVNCVVVVHDSDDDDPPPPDD

Radius of gyration: 12.55 Å; Cα contacts (8 Å, |Δi|>4): 139; chains: 1; bounding box: 40×23×31 Å

Sequence (81 aa):
MSIRLYDSAWVLFRDSDQPQQVSKNRANPAMFQVGGYHYDIDGKPFFVAEAAPDIVRILNMQAARDLGLSTQYAAPKDIHI